Protein AF-A0A8J3BYB0-F1 (afdb_monomer)

Structure (mmCIF, N/CA/C/O backbone):
data_AF-A0A8J3BYB0-F1
#
_entry.id   AF-A0A8J3BYB0-F1
#
loop_
_atom_site.group_PDB
_atom_site.id
_atom_site.type_symbol
_atom_site.label_atom_id
_atom_site.label_alt_id
_atom_site.label_comp_id
_atom_site.label_asym_id
_atom_site.label_entity_id
_atom_site.label_seq_id
_atom_site.pdbx_PDB_ins_code
_atom_site.Cartn_x
_atom_site.Cartn_y
_atom_site.Cartn_z
_atom_site.occupancy
_atom_site.B_iso_or_equiv
_atom_site.auth_seq_id
_atom_site.auth_comp_id
_atom_site.auth_asym_id
_atom_site.auth_atom_id
_atom_site.pdbx_PDB_model_num
ATOM 1 N N . MET A 1 1 ? 3.842 -30.631 -11.751 1.00 45.28 1 MET A N 1
ATOM 2 C CA . MET A 1 1 ? 2.864 -29.565 -12.024 1.00 45.28 1 MET A CA 1
ATOM 3 C C . MET A 1 1 ? 2.548 -28.985 -10.666 1.00 45.28 1 MET A C 1
ATOM 5 O O . MET A 1 1 ? 1.864 -29.647 -9.896 1.00 45.28 1 MET A O 1
ATOM 9 N N . ASP A 1 2 ? 3.246 -27.907 -10.328 1.00 47.75 2 ASP A N 1
ATOM 10 C CA . ASP A 1 2 ? 3.325 -27.306 -9.000 1.00 47.75 2 ASP A CA 1
ATOM 11 C C . ASP A 1 2 ? 1.973 -27.232 -8.297 1.00 47.75 2 ASP A C 1
ATOM 13 O O . ASP A 1 2 ? 0.992 -26.713 -8.830 1.00 47.75 2 ASP A O 1
ATOM 17 N N . VAL A 1 3 ? 1.947 -27.800 -7.093 1.00 43.78 3 VAL A N 1
ATOM 18 C CA . VAL A 1 3 ? 0.854 -27.619 -6.152 1.00 43.78 3 VAL A CA 1
ATOM 19 C C . VAL A 1 3 ? 0.861 -26.131 -5.795 1.00 43.78 3 VAL A C 1
ATOM 21 O O . VAL A 1 3 ? 1.828 -25.629 -5.223 1.00 43.78 3 VAL A O 1
ATOM 24 N N . LEU A 1 4 ? -0.179 -25.394 -6.194 1.00 53.19 4 LEU A N 1
ATOM 25 C CA . LEU A 1 4 ? -0.485 -24.144 -5.508 1.00 53.19 4 LEU A CA 1
ATOM 26 C C . LEU A 1 4 ? -0.686 -24.529 -4.036 1.00 53.19 4 LEU A C 1
ATOM 28 O O . LEU A 1 4 ? -1.523 -25.397 -3.778 1.00 53.19 4 LEU A O 1
ATOM 32 N N . PRO A 1 5 ? 0.052 -23.954 -3.076 1.00 54.16 5 PRO A N 1
ATOM 33 C CA . PRO A 1 5 ? -0.342 -24.093 -1.687 1.00 54.16 5 PRO A CA 1
ATOM 34 C C . PRO A 1 5 ? -1.743 -23.491 -1.554 1.00 54.16 5 PRO A C 1
ATOM 36 O O . PRO A 1 5 ? -1.976 -22.367 -2.008 1.00 54.16 5 PRO A O 1
ATOM 39 N N . ASP A 1 6 ? -2.673 -24.257 -0.980 1.00 44.16 6 ASP A N 1
ATOM 40 C CA . ASP A 1 6 ? -3.984 -23.768 -0.568 1.00 44.16 6 ASP A CA 1
ATOM 41 C C . ASP A 1 6 ? -3.814 -22.384 0.075 1.00 44.16 6 ASP A C 1
ATOM 43 O O . ASP A 1 6 ? -2.936 -22.232 0.938 1.00 44.16 6 ASP A O 1
ATOM 47 N N . PRO A 1 7 ? -4.596 -21.359 -0.318 1.00 55.66 7 PRO A N 1
ATOM 48 C CA . PRO A 1 7 ? -4.580 -20.105 0.402 1.00 55.66 7 PRO A CA 1
ATOM 49 C C . PRO A 1 7 ? -5.099 -20.444 1.791 1.00 55.66 7 PRO A C 1
ATOM 51 O O . PRO A 1 7 ? -6.295 -20.658 1.996 1.00 55.66 7 PRO A O 1
ATOM 54 N N . ALA A 1 8 ? -4.161 -20.583 2.728 1.00 47.47 8 ALA A N 1
ATOM 55 C CA . ALA A 1 8 ? -4.432 -20.681 4.141 1.00 47.47 8 ALA A CA 1
ATOM 56 C C . ALA A 1 8 ? -5.566 -19.706 4.449 1.00 47.47 8 ALA A C 1
ATOM 58 O O . ALA A 1 8 ? -5.563 -18.581 3.960 1.00 47.47 8 ALA A O 1
ATOM 59 N N . CYS A 1 9 ? -6.554 -20.153 5.209 1.00 35.44 9 CYS A N 1
ATOM 60 C CA . CYS A 1 9 ? -7.535 -19.285 5.833 1.00 35.44 9 CYS A CA 1
ATOM 61 C C . CYS A 1 9 ? -6.762 -18.226 6.642 1.00 35.44 9 CYS A C 1
ATOM 63 O O . CYS A 1 9 ? -6.364 -18.483 7.779 1.00 35.44 9 CYS A O 1
ATOM 65 N N . LYS A 1 10 ? -6.411 -17.095 6.019 1.00 47.56 10 LYS A N 1
ATOM 66 C CA . LYS A 1 10 ? -5.630 -16.046 6.666 1.00 47.56 10 LYS A CA 1
ATOM 67 C C . LYS A 1 10 ? -6.595 -15.264 7.544 1.00 47.56 10 LYS A C 1
ATOM 69 O O . LYS A 1 10 ? -7.719 -15.004 7.107 1.00 47.56 10 LYS A O 1
ATOM 74 N N . PRO A 1 11 ? -6.226 -14.934 8.791 1.00 52.97 11 PRO A N 1
ATOM 75 C CA . PRO A 1 11 ? -7.046 -14.060 9.607 1.00 52.97 11 PRO A CA 1
ATOM 76 C C . PRO A 1 11 ? -7.327 -12.800 8.796 1.00 52.97 11 PRO A C 1
ATOM 78 O O . PRO A 1 11 ? -6.423 -12.245 8.179 1.00 52.97 11 PRO A O 1
ATOM 81 N N . VAL A 1 12 ? -8.588 -12.378 8.806 1.00 57.59 12 VAL A N 1
ATOM 82 C CA . VAL A 1 12 ? -9.175 -11.300 7.985 1.00 57.59 12 VAL A CA 1
ATOM 83 C C . VAL A 1 12 ? -8.508 -9.922 8.207 1.00 57.59 12 VAL A C 1
ATOM 85 O O . VAL A 1 12 ? -8.936 -8.921 7.651 1.00 57.59 12 VAL A O 1
ATOM 88 N N . ASP A 1 13 ? -7.461 -9.886 9.028 1.00 67.38 13 ASP A N 1
ATOM 89 C CA . ASP A 1 13 ? -6.795 -8.729 9.610 1.00 67.38 13 ASP A CA 1
ATOM 90 C C . ASP A 1 13 ? -5.267 -8.733 9.359 1.00 67.38 13 ASP A C 1
ATOM 92 O O . ASP A 1 13 ? -4.552 -7.846 9.818 1.00 67.38 13 ASP A O 1
ATOM 96 N N . GLN A 1 14 ? -4.734 -9.736 8.639 1.00 71.62 14 GLN A N 1
ATOM 97 C CA . GLN A 1 14 ? -3.336 -9.734 8.188 1.00 71.62 14 GLN A CA 1
ATOM 98 C C . GLN A 1 14 ? -3.241 -9.397 6.703 1.00 71.62 14 GLN A C 1
ATOM 100 O O . GLN A 1 14 ? -3.959 -9.965 5.884 1.00 71.62 14 GLN A O 1
ATOM 105 N N . VAL A 1 15 ? -2.320 -8.496 6.366 1.00 81.88 15 VAL A N 1
ATOM 106 C CA . VAL A 1 15 ? -1.992 -8.170 4.978 1.00 81.88 15 VAL A CA 1
ATOM 107 C C . VAL A 1 15 ? -0.709 -8.889 4.605 1.00 81.88 15 VAL A C 1
ATOM 109 O O . VAL A 1 15 ? 0.326 -8.705 5.245 1.00 81.88 15 VAL A O 1
ATOM 112 N N . ASP A 1 16 ? -0.766 -9.707 3.559 1.00 85.00 16 ASP A N 1
ATOM 113 C CA . ASP A 1 16 ? 0.395 -10.453 3.098 1.00 85.00 16 ASP A CA 1
ATOM 114 C C . ASP A 1 16 ? 1.354 -9.622 2.269 1.00 85.00 16 ASP A C 1
ATOM 116 O O . ASP A 1 16 ? 0.967 -8.863 1.380 1.00 85.00 16 ASP A O 1
ATOM 120 N N . LEU A 1 17 ? 2.638 -9.914 2.458 1.00 83.44 17 LEU A N 1
ATOM 121 C CA . LEU A 1 17 ? 3.706 -9.430 1.595 1.00 83.44 17 LEU A CA 1
ATOM 122 C C . LEU A 1 17 ? 3.445 -9.738 0.116 1.00 83.44 17 LEU A C 1
ATOM 124 O O . LEU A 1 17 ? 3.602 -8.858 -0.721 1.00 83.44 17 LEU A O 1
ATOM 128 N N . ALA A 1 18 ? 3.033 -10.966 -0.209 1.00 82.50 18 ALA A N 1
ATOM 129 C CA . ALA A 1 18 ? 2.812 -11.379 -1.594 1.00 82.50 18 ALA A CA 1
ATOM 130 C C . ALA A 1 18 ? 1.677 -10.590 -2.269 1.00 82.50 18 ALA A C 1
ATOM 132 O O . ALA A 1 18 ? 1.776 -10.268 -3.450 1.00 82.50 18 ALA A O 1
ATOM 133 N N . GLU A 1 19 ? 0.626 -10.244 -1.521 1.00 83.94 19 GLU A N 1
ATOM 134 C CA . GLU A 1 19 ? -0.506 -9.464 -2.031 1.00 83.94 19 GLU A CA 1
ATOM 135 C C . GLU A 1 19 ? -0.107 -8.004 -2.266 1.00 83.94 19 GLU A C 1
ATOM 137 O O . GLU A 1 19 ? -0.347 -7.452 -3.342 1.00 83.94 19 GLU A O 1
ATOM 142 N N . VAL A 1 20 ? 0.597 -7.409 -1.299 1.00 83.38 20 VAL A N 1
ATOM 143 C CA . VAL A 1 20 ? 1.162 -6.061 -1.429 1.00 83.38 20 VAL A CA 1
ATOM 144 C C . VAL A 1 20 ? 2.134 -6.012 -2.605 1.00 83.38 20 VAL A C 1
ATOM 146 O O . VAL A 1 20 ? 2.010 -5.152 -3.469 1.00 83.38 20 VAL A O 1
ATOM 149 N N . ARG A 1 21 ? 3.050 -6.978 -2.715 1.00 83.38 21 ARG A N 1
ATOM 150 C CA . ARG A 1 21 ? 3.995 -7.083 -3.833 1.00 83.38 21 ARG A CA 1
ATOM 151 C C . ARG A 1 21 ? 3.288 -7.213 -5.178 1.00 83.38 21 ARG A C 1
ATOM 153 O O . ARG A 1 21 ? 3.698 -6.542 -6.122 1.00 83.38 21 ARG A O 1
ATOM 160 N N . ALA A 1 22 ? 2.258 -8.052 -5.282 1.00 83.94 22 ALA A N 1
ATOM 161 C CA . ALA A 1 22 ? 1.495 -8.205 -6.516 1.00 83.94 22 ALA A CA 1
ATOM 162 C C . ALA A 1 22 ? 0.840 -6.877 -6.919 1.00 83.94 22 ALA A C 1
ATOM 164 O O . ALA A 1 22 ? 0.995 -6.445 -8.056 1.00 83.94 22 ALA A O 1
ATOM 165 N N . MET A 1 23 ? 0.211 -6.176 -5.970 1.00 82.81 23 MET A N 1
ATOM 166 C CA . MET A 1 23 ? -0.387 -4.860 -6.208 1.00 82.81 23 MET A CA 1
ATOM 167 C C . MET A 1 23 ? 0.643 -3.837 -6.698 1.00 82.81 23 MET A C 1
ATOM 169 O O . MET A 1 23 ? 0.379 -3.083 -7.629 1.00 82.81 23 MET A O 1
ATOM 173 N N . ILE A 1 24 ? 1.826 -3.822 -6.089 1.00 80.81 24 ILE A N 1
ATOM 174 C CA . ILE A 1 24 ? 2.920 -2.920 -6.458 1.00 80.81 24 ILE A CA 1
ATOM 175 C C . ILE A 1 24 ? 3.465 -3.265 -7.840 1.00 80.81 24 ILE A C 1
ATOM 177 O O . ILE A 1 24 ? 3.682 -2.373 -8.652 1.00 80.81 24 ILE A O 1
ATOM 181 N N . SER A 1 25 ? 3.667 -4.549 -8.116 1.00 82.88 25 SER A N 1
ATOM 182 C CA . SER A 1 25 ? 4.196 -5.010 -9.399 1.00 82.88 25 SER A CA 1
ATOM 183 C C . SER A 1 25 ? 3.209 -4.730 -10.533 1.00 82.88 25 SER A C 1
ATOM 185 O O . SER A 1 25 ? 3.621 -4.338 -11.620 1.00 82.88 25 SER A O 1
ATOM 187 N N . GLU A 1 26 ? 1.902 -4.839 -10.271 1.00 83.31 26 GLU A N 1
ATOM 188 C CA . GLU A 1 26 ? 0.858 -4.402 -11.204 1.00 83.31 26 GLU A CA 1
ATOM 189 C C . GLU A 1 26 ? 0.851 -2.883 -11.407 1.00 83.31 26 GLU A C 1
ATOM 191 O O . GLU A 1 26 ? 0.667 -2.420 -12.530 1.00 83.31 26 GLU A O 1
ATOM 196 N N . LEU A 1 27 ? 1.067 -2.102 -10.343 1.00 82.56 27 LEU A N 1
ATOM 197 C CA . LEU A 1 27 ? 1.116 -0.643 -10.429 1.00 82.56 27 LEU A CA 1
ATOM 198 C C . LEU A 1 27 ? 2.332 -0.152 -11.219 1.00 82.56 27 LEU A C 1
ATOM 200 O O . LEU A 1 27 ? 2.173 0.699 -12.086 1.00 82.56 27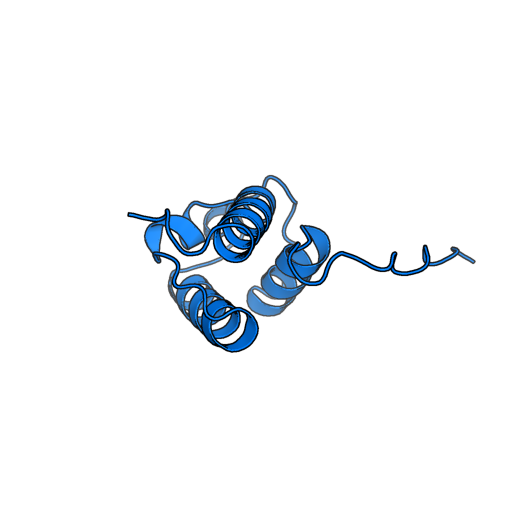 LEU A O 1
ATOM 204 N N . LEU A 1 28 ? 3.526 -0.672 -10.926 1.00 78.62 28 LEU A N 1
ATOM 205 C CA . LEU A 1 28 ? 4.768 -0.251 -11.581 1.00 78.62 28 LEU A CA 1
ATOM 206 C C . LEU A 1 28 ? 4.994 -0.960 -12.929 1.00 78.62 28 LEU A C 1
ATOM 208 O O . LEU A 1 28 ? 5.849 -0.541 -13.707 1.00 78.62 28 LEU A O 1
ATOM 212 N N . GLY A 1 29 ? 4.273 -2.049 -13.211 1.00 80.38 29 GLY A N 1
ATOM 213 C CA . GLY A 1 29 ? 4.467 -2.869 -14.409 1.00 80.38 29 GLY A CA 1
ATOM 214 C C . GLY A 1 29 ? 5.811 -3.611 -14.451 1.00 80.38 29 GLY A C 1
ATOM 215 O O . GLY A 1 29 ? 6.228 -4.057 -15.521 1.00 80.38 29 GLY A O 1
ATOM 216 N N . VAL A 1 30 ? 6.503 -3.732 -13.313 1.00 80.44 30 VAL A N 1
ATOM 217 C CA . VAL A 1 30 ? 7.793 -4.429 -13.162 1.00 80.44 30 VAL A CA 1
ATOM 218 C C . VAL A 1 30 ? 7.755 -5.353 -11.948 1.00 80.44 30 VAL A C 1
ATOM 220 O O . VAL A 1 30 ? 7.021 -5.095 -10.998 1.00 80.44 30 VAL A O 1
ATOM 223 N N . ASP A 1 31 ? 8.558 -6.419 -11.953 1.00 74.50 31 ASP A N 1
ATOM 224 C CA . ASP A 1 31 ? 8.690 -7.292 -10.781 1.00 74.50 31 ASP A CA 1
ATOM 225 C C . ASP A 1 31 ? 9.486 -6.571 -9.683 1.00 74.50 31 ASP A C 1
ATOM 227 O O . ASP A 1 31 ? 10.669 -6.261 -9.859 1.00 74.50 31 ASP A O 1
ATOM 231 N N . VAL A 1 32 ? 8.822 -6.270 -8.564 1.00 71.69 32 VAL A N 1
ATOM 232 C CA . VAL A 1 32 ? 9.450 -5.600 -7.418 1.00 71.69 32 VAL A CA 1
ATOM 233 C C . VAL A 1 32 ? 9.892 -6.645 -6.387 1.00 71.69 32 VAL A C 1
ATOM 235 O O . VAL A 1 32 ? 9.048 -7.401 -5.899 1.00 71.69 32 VAL A O 1
ATOM 238 N N . PRO A 1 33 ? 11.188 -6.705 -6.030 1.00 72.19 33 PRO A N 1
ATOM 239 C CA . PRO A 1 33 ? 11.692 -7.614 -5.007 1.00 72.19 33 PRO A CA 1
ATOM 240 C C . PRO A 1 33 ? 11.279 -7.178 -3.595 1.00 72.19 33 PRO A C 1
ATOM 242 O O . PRO A 1 33 ? 11.017 -6.006 -3.331 1.00 72.19 33 PRO A O 1
ATOM 245 N N . ASP A 1 34 ? 11.275 -8.131 -2.665 1.00 68.31 34 ASP A N 1
ATOM 246 C CA . ASP A 1 34 ? 10.748 -7.956 -1.303 1.00 68.31 34 ASP A CA 1
ATOM 247 C C . ASP A 1 34 ? 11.526 -6.921 -0.459 1.00 68.31 34 ASP A C 1
ATOM 249 O O . ASP A 1 34 ? 10.939 -6.222 0.372 1.00 68.31 34 ASP A O 1
ATOM 253 N N . ASP A 1 35 ? 12.828 -6.780 -0.720 1.00 66.25 35 ASP A N 1
ATOM 254 C CA . ASP A 1 35 ? 13.741 -5.822 -0.074 1.00 66.25 35 ASP A CA 1
ATOM 255 C C . ASP A 1 35 ? 13.907 -4.505 -0.858 1.00 66.25 35 ASP A C 1
ATOM 257 O O . ASP A 1 35 ? 14.647 -3.608 -0.449 1.00 66.25 35 ASP A O 1
ATOM 261 N N . GLY A 1 36 ? 13.223 -4.373 -1.996 1.00 67.50 36 GLY A N 1
ATOM 262 C CA . GLY A 1 36 ? 13.300 -3.210 -2.870 1.00 67.50 36 GLY A CA 1
ATOM 263 C C . GLY A 1 36 ? 12.427 -2.051 -2.402 1.00 67.50 36 GLY A C 1
ATOM 264 O O . GLY A 1 36 ? 11.234 -2.217 -2.155 1.00 67.50 36 GLY A O 1
ATOM 265 N N . THR A 1 37 ? 12.985 -0.843 -2.316 1.00 68.00 37 THR A N 1
ATOM 266 C CA . THR A 1 37 ? 12.188 0.375 -2.096 1.00 68.00 37 THR A CA 1
ATOM 267 C C . THR A 1 37 ? 11.500 0.793 -3.396 1.00 68.00 37 THR A C 1
ATOM 269 O O . THR A 1 37 ? 12.124 0.747 -4.456 1.00 68.00 37 THR A O 1
ATOM 272 N N . PHE A 1 38 ? 10.257 1.280 -3.325 1.00 68.81 38 PHE A N 1
ATOM 273 C CA . PHE A 1 38 ? 9.483 1.733 -4.495 1.00 68.81 38 PHE A CA 1
ATOM 274 C C . PHE A 1 38 ? 10.271 2.670 -5.405 1.00 68.81 38 PHE A C 1
ATOM 276 O O . PHE A 1 38 ? 10.350 2.444 -6.609 1.00 68.81 38 PHE A O 1
ATOM 283 N N . ILE A 1 39 ? 10.927 3.666 -4.812 1.00 69.81 39 ILE A N 1
ATOM 284 C CA .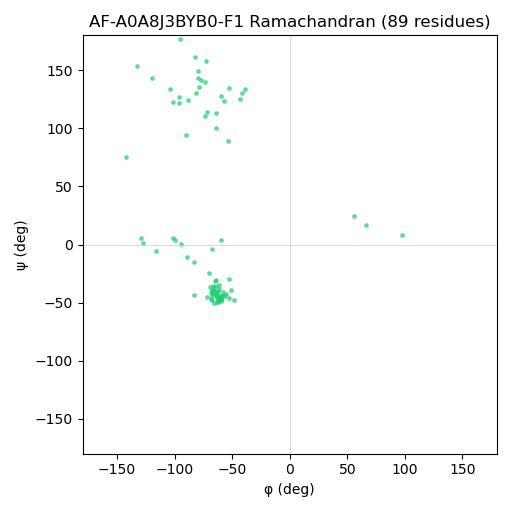 ILE A 1 39 ? 11.714 4.680 -5.527 1.00 69.81 39 ILE A CA 1
ATOM 285 C C . ILE A 1 39 ? 12.880 4.048 -6.292 1.00 69.81 39 ILE A C 1
ATOM 287 O O . ILE A 1 39 ? 13.220 4.484 -7.388 1.00 69.81 39 ILE A O 1
ATOM 291 N N . GLY A 1 40 ? 13.480 2.993 -5.733 1.00 69.06 40 GLY A N 1
ATOM 292 C CA . GLY A 1 40 ? 14.603 2.284 -6.343 1.00 69.06 40 GLY A CA 1
ATOM 293 C C . GLY A 1 40 ? 14.217 1.475 -7.584 1.00 69.06 40 GLY A C 1
ATOM 294 O O . GLY A 1 40 ? 15.064 1.255 -8.445 1.00 69.06 40 GLY A O 1
ATOM 295 N N . HIS A 1 41 ? 12.948 1.076 -7.703 1.00 66.44 41 HIS A N 1
ATOM 296 C CA . HIS A 1 41 ? 12.433 0.259 -8.809 1.00 66.44 41 HIS A CA 1
ATOM 297 C C . HIS A 1 41 ? 11.664 1.058 -9.872 1.00 66.44 41 HIS A C 1
ATOM 299 O O . HIS A 1 41 ? 11.130 0.467 -10.806 1.00 66.44 41 HIS A O 1
ATOM 305 N N . GLY A 1 42 ? 11.634 2.391 -9.763 1.00 66.94 42 GLY A N 1
ATOM 306 C CA . GLY A 1 42 ? 10.906 3.268 -10.688 1.00 66.94 42 GLY A CA 1
ATOM 307 C C . GLY A 1 42 ? 9.526 3.707 -10.192 1.00 66.94 42 GLY A C 1
ATOM 308 O O . GLY A 1 42 ? 8.790 4.344 -10.936 1.00 66.94 42 GLY A O 1
ATOM 309 N N . GLY A 1 43 ? 9.180 3.408 -8.939 1.00 67.81 43 GLY A N 1
ATOM 310 C CA . GLY A 1 43 ? 7.995 3.939 -8.278 1.00 67.81 43 GLY A CA 1
ATOM 311 C C . GLY A 1 43 ? 8.189 5.406 -7.917 1.00 67.81 43 GLY A C 1
ATOM 312 O O . GLY A 1 43 ? 8.968 5.750 -7.033 1.00 67.81 43 GLY A O 1
ATOM 313 N N . ASP A 1 44 ? 7.470 6.283 -8.598 1.00 75.62 44 ASP A N 1
ATOM 314 C CA . ASP A 1 44 ? 7.423 7.706 -8.282 1.00 75.62 44 ASP A CA 1
ATOM 315 C C . ASP A 1 44 ? 6.218 8.055 -7.386 1.00 75.62 44 ASP A C 1
ATOM 317 O O . ASP A 1 44 ? 5.380 7.210 -7.051 1.00 75.62 44 ASP A O 1
ATOM 321 N N . SER A 1 45 ? 6.124 9.327 -6.989 1.00 78.56 45 SER A N 1
ATOM 322 C CA . SER A 1 45 ? 5.052 9.838 -6.129 1.00 78.56 45 SER A CA 1
ATOM 323 C C . SER A 1 45 ? 3.650 9.510 -6.650 1.00 78.56 45 SER A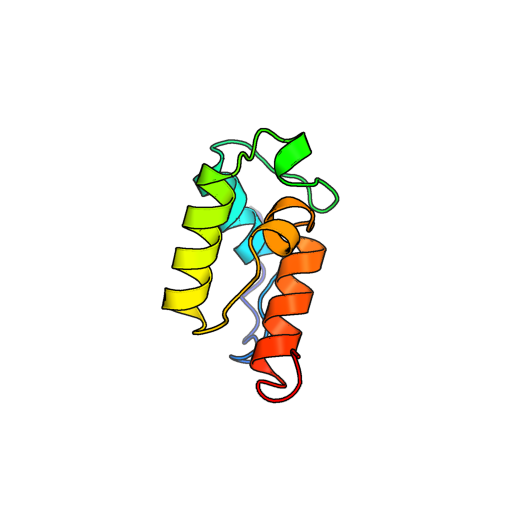 C 1
ATOM 325 O O . SER A 1 45 ? 2.740 9.340 -5.843 1.00 78.56 45 SER A O 1
ATOM 327 N N . PHE A 1 46 ? 3.460 9.384 -7.968 1.00 81.69 46 PHE A N 1
ATOM 328 C CA . PHE A 1 46 ? 2.184 8.989 -8.555 1.00 81.69 46 PHE A CA 1
ATOM 329 C C . PHE A 1 46 ? 1.780 7.576 -8.129 1.00 81.69 46 PHE A C 1
ATOM 331 O O . PHE A 1 46 ? 0.678 7.377 -7.621 1.00 81.69 46 PHE A O 1
ATOM 338 N N . HIS A 1 47 ? 2.689 6.607 -8.254 1.00 81.81 47 HIS A N 1
ATOM 339 C CA . HIS A 1 47 ? 2.438 5.225 -7.847 1.00 81.81 47 HIS A CA 1
ATOM 340 C C . HIS A 1 47 ? 2.145 5.123 -6.348 1.00 81.81 47 HIS A C 1
ATOM 342 O O . HIS A 1 47 ? 1.255 4.376 -5.946 1.00 81.81 47 HIS A O 1
ATOM 348 N N . ALA A 1 48 ? 2.836 5.914 -5.523 1.00 82.94 48 ALA A N 1
ATOM 349 C CA . ALA A 1 48 ? 2.586 5.946 -4.086 1.00 82.94 48 ALA A CA 1
ATOM 350 C C . ALA A 1 48 ? 1.205 6.532 -3.743 1.00 82.94 48 ALA A C 1
ATOM 352 O O . ALA A 1 48 ? 0.499 5.958 -2.919 1.00 82.94 48 ALA A O 1
ATOM 353 N N . VAL A 1 49 ? 0.768 7.609 -4.410 1.00 86.00 49 VAL A N 1
ATOM 354 C CA . VAL A 1 49 ? -0.588 8.165 -4.226 1.00 86.00 49 VAL A CA 1
ATOM 355 C C . VAL A 1 49 ? -1.663 7.159 -4.646 1.00 86.00 49 VAL A C 1
ATOM 357 O O . VAL A 1 49 ? -2.636 6.966 -3.917 1.00 86.00 49 VAL A O 1
ATOM 360 N N . VAL A 1 50 ? -1.490 6.483 -5.787 1.00 86.81 50 VAL A N 1
ATOM 361 C CA . VAL A 1 50 ? -2.440 5.459 -6.258 1.00 86.81 50 VAL A CA 1
ATOM 362 C C . VAL A 1 50 ? -2.501 4.279 -5.285 1.00 86.81 50 VAL A C 1
ATOM 364 O O . VAL A 1 50 ? -3.585 3.779 -4.982 1.00 86.81 50 VAL A O 1
ATOM 367 N N . LEU A 1 51 ? -1.352 3.858 -4.754 1.00 83.94 51 LEU A N 1
ATOM 368 C CA . LEU A 1 51 ? -1.282 2.791 -3.764 1.00 83.94 51 LEU A CA 1
ATOM 369 C C . LEU A 1 51 ? -1.984 3.176 -2.455 1.00 83.94 51 LEU A C 1
ATOM 371 O O . LEU A 1 51 ? -2.744 2.373 -1.922 1.00 83.94 51 LEU A O 1
ATOM 375 N N . ILE A 1 52 ? -1.783 4.403 -1.964 1.00 86.50 52 ILE A N 1
ATOM 376 C CA . ILE A 1 52 ? -2.465 4.917 -0.765 1.00 86.50 52 ILE A CA 1
ATOM 377 C C . ILE A 1 52 ? -3.975 4.938 -0.968 1.00 86.50 52 ILE A C 1
ATOM 379 O O . ILE A 1 52 ? -4.708 4.490 -0.090 1.00 86.50 52 ILE A O 1
ATOM 383 N N . ALA A 1 53 ? -4.444 5.403 -2.128 1.00 86.94 53 ALA A N 1
ATOM 384 C CA . ALA A 1 53 ? -5.866 5.404 -2.448 1.00 86.94 53 ALA A CA 1
ATOM 385 C C . ALA A 1 53 ? -6.449 3.980 -2.419 1.00 86.94 53 ALA A C 1
ATOM 387 O O . ALA A 1 53 ? -7.449 3.750 -1.742 1.00 86.94 53 ALA A O 1
ATOM 388 N N . ARG A 1 54 ? -5.780 3.004 -3.053 1.00 85.06 54 ARG A N 1
ATOM 389 C CA . ARG A 1 54 ? -6.196 1.589 -3.008 1.00 85.06 54 ARG A CA 1
ATOM 390 C C . ARG A 1 54 ? -6.227 1.034 -1.588 1.00 85.06 54 ARG A C 1
ATOM 392 O O . ARG A 1 54 ? -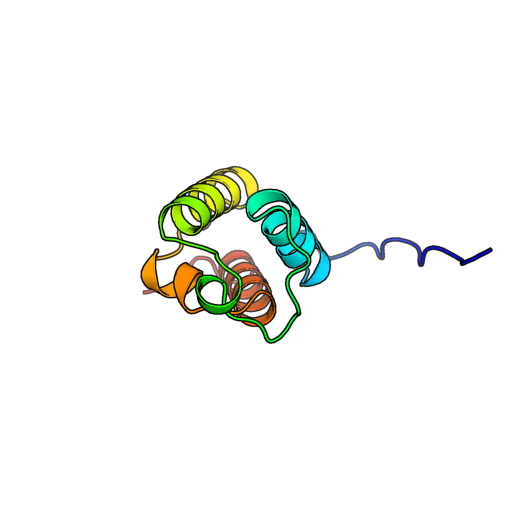7.202 0.392 -1.205 1.00 85.06 54 ARG A O 1
ATOM 399 N N . ILE A 1 55 ? -5.178 1.295 -0.811 1.00 85.25 55 ILE A N 1
ATOM 400 C CA . ILE A 1 55 ? -5.073 0.857 0.582 1.00 85.25 55 ILE A CA 1
ATOM 401 C C . ILE A 1 55 ? -6.225 1.425 1.415 1.00 85.25 55 ILE A C 1
ATOM 403 O O . ILE A 1 55 ? -6.861 0.703 2.181 1.00 85.25 55 ILE A O 1
ATOM 407 N N . TYR A 1 56 ? -6.522 2.710 1.244 1.00 85.06 56 TYR A N 1
ATOM 408 C CA . TYR A 1 56 ? -7.598 3.379 1.958 1.00 85.06 56 TYR A CA 1
ATOM 409 C C . TYR A 1 56 ? -8.981 2.850 1.553 1.00 85.06 56 TYR A C 1
ATOM 411 O O . TYR A 1 56 ? -9.852 2.664 2.402 1.00 85.06 56 TYR A O 1
ATOM 419 N N . GLU A 1 57 ? -9.209 2.567 0.271 1.00 84.38 57 GLU A N 1
ATOM 420 C CA . GLU A 1 57 ? -10.474 1.991 -0.193 1.00 84.38 57 GLU A CA 1
ATOM 421 C C . GLU A 1 57 ? -10.688 0.562 0.316 1.00 84.38 57 GLU A C 1
ATOM 423 O O . GLU A 1 57 ? -11.801 0.222 0.721 1.00 84.38 57 GLU A O 1
ATOM 428 N N . GLN A 1 58 ? -9.628 -0.249 0.334 1.00 83.69 58 GLN A N 1
ATOM 429 C CA . GLN A 1 58 ? -9.696 -1.666 0.683 1.00 83.69 58 GLN A CA 1
ATOM 430 C C . GLN A 1 58 ? -9.672 -1.912 2.197 1.00 83.69 58 GLN A C 1
ATOM 432 O O . GLN A 1 58 ? -10.453 -2.716 2.703 1.00 83.69 58 GLN A O 1
ATOM 437 N N . TRP A 1 59 ? -8.807 -1.203 2.925 1.00 83.00 59 TRP A N 1
ATOM 438 C CA . TRP A 1 59 ? -8.542 -1.437 4.348 1.00 83.00 59 TRP A CA 1
ATOM 439 C C . TRP A 1 59 ? -8.930 -0.269 5.256 1.00 83.00 59 TRP A C 1
ATOM 441 O O . TRP A 1 59 ? -8.864 -0.411 6.473 1.00 83.00 59 TRP A O 1
ATOM 451 N N . LYS A 1 60 ? -9.351 0.881 4.704 1.00 81.44 60 LYS A N 1
ATOM 452 C CA . LYS A 1 60 ? -9.680 2.102 5.473 1.00 81.44 60 LYS A CA 1
ATOM 453 C C . LYS A 1 60 ? -8.533 2.596 6.364 1.00 81.44 60 LYS A C 1
ATOM 455 O O . LYS A 1 60 ? -8.769 3.313 7.332 1.00 81.44 60 LYS A O 1
ATOM 460 N N . VAL A 1 61 ? -7.296 2.242 6.011 1.00 83.50 61 VAL A N 1
ATOM 461 C CA . VAL A 1 61 ? -6.074 2.693 6.684 1.00 83.50 61 VAL A CA 1
ATOM 462 C C . VAL A 1 61 ? -5.509 3.887 5.926 1.00 83.50 61 VAL A 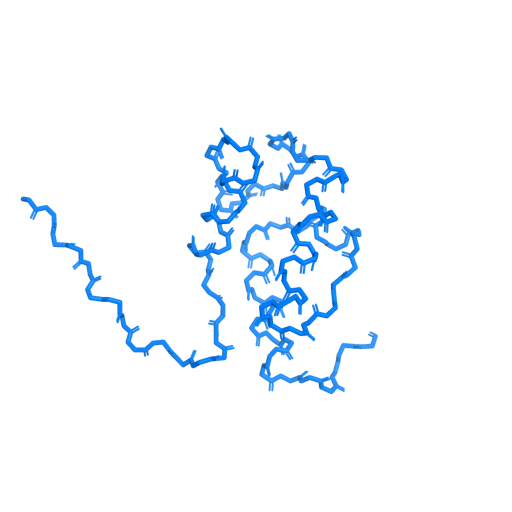C 1
ATOM 464 O O . VAL A 1 61 ? -5.294 3.820 4.717 1.00 83.50 61 VAL A O 1
ATOM 467 N N . GLU A 1 62 ? -5.259 4.979 6.640 1.00 79.81 62 GLU A N 1
ATOM 468 C CA . GLU A 1 62 ? -4.569 6.147 6.099 1.00 79.81 62 GLU A CA 1
ATOM 469 C C . GLU A 1 62 ? -3.058 5.973 6.299 1.00 79.81 62 GLU A C 1
ATOM 471 O O . GLU A 1 62 ? -2.594 5.740 7.416 1.00 79.81 62 GLU A O 1
ATOM 476 N N . LEU A 1 63 ? -2.288 6.048 5.211 1.00 81.69 63 LEU A N 1
ATOM 477 C CA . LEU A 1 63 ? -0.827 5.980 5.242 1.00 81.69 63 LEU A CA 1
ATOM 478 C C . LEU A 1 63 ? -0.230 7.265 4.679 1.00 81.69 63 LEU A C 1
ATOM 480 O O . LEU A 1 63 ? -0.738 7.821 3.704 1.00 81.69 63 LEU A O 1
ATOM 484 N N . ASP A 1 64 ? 0.885 7.697 5.264 1.00 83.50 64 ASP A N 1
ATOM 485 C CA . ASP A 1 64 ? 1.613 8.867 4.788 1.00 83.50 64 ASP A CA 1
ATOM 486 C C . ASP A 1 64 ? 2.374 8.566 3.488 1.00 83.50 64 ASP A C 1
ATOM 488 O O . ASP A 1 64 ? 2.992 7.506 3.329 1.00 83.50 64 ASP A O 1
ATOM 492 N N . LEU A 1 65 ? 2.366 9.530 2.564 1.00 81.88 65 LEU A N 1
ATOM 493 C CA . LEU A 1 65 ? 3.047 9.416 1.275 1.00 81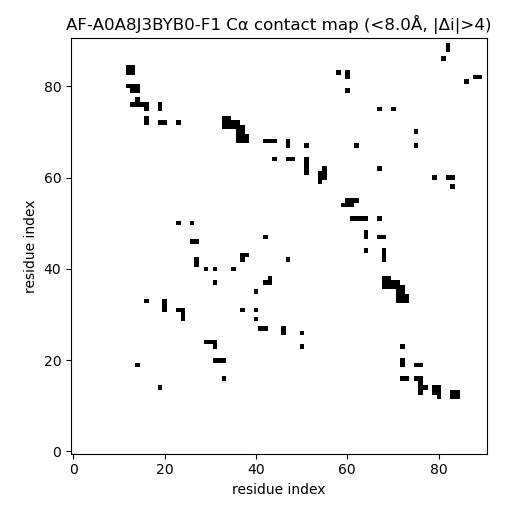.88 65 LEU A CA 1
ATOM 494 C C . LEU A 1 65 ? 4.533 9.112 1.434 1.00 81.88 65 LEU A C 1
ATOM 496 O O . LEU A 1 65 ? 5.052 8.234 0.747 1.00 81.88 65 LEU A O 1
ATOM 500 N N . VAL A 1 66 ? 5.213 9.802 2.348 1.00 80.50 66 VAL A N 1
ATOM 501 C CA . VAL A 1 66 ? 6.645 9.619 2.591 1.00 80.50 66 VAL A CA 1
ATOM 502 C C . VAL A 1 66 ? 6.906 8.228 3.157 1.00 80.50 66 VAL A C 1
ATOM 504 O O . VAL A 1 66 ? 7.891 7.593 2.772 1.00 80.50 66 VAL A O 1
ATOM 507 N N . THR A 1 67 ? 6.011 7.726 4.013 1.00 81.31 67 THR A N 1
ATOM 508 C CA . THR A 1 67 ? 6.078 6.356 4.528 1.00 81.31 67 THR A CA 1
ATOM 509 C C . THR A 1 67 ? 5.941 5.343 3.404 1.00 81.31 67 THR A C 1
ATOM 511 O O . THR A 1 67 ? 6.789 4.463 3.310 1.00 81.31 67 THR A O 1
ATOM 514 N N .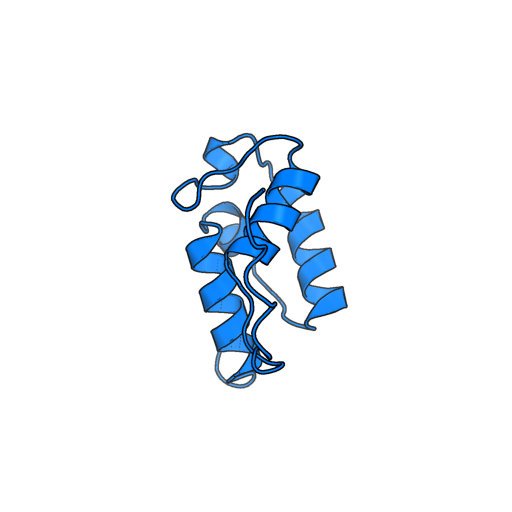 VAL A 1 68 ? 4.940 5.461 2.529 1.00 81.69 68 VAL A N 1
ATOM 515 C CA . VAL A 1 68 ? 4.740 4.503 1.427 1.00 81.69 68 VAL A CA 1
ATOM 516 C C . VAL A 1 68 ? 5.907 4.523 0.447 1.00 81.69 68 VAL A C 1
ATOM 518 O O . VAL A 1 68 ? 6.412 3.470 0.070 1.00 81.69 68 VAL A O 1
ATOM 521 N N . LEU A 1 69 ? 6.383 5.716 0.099 1.00 77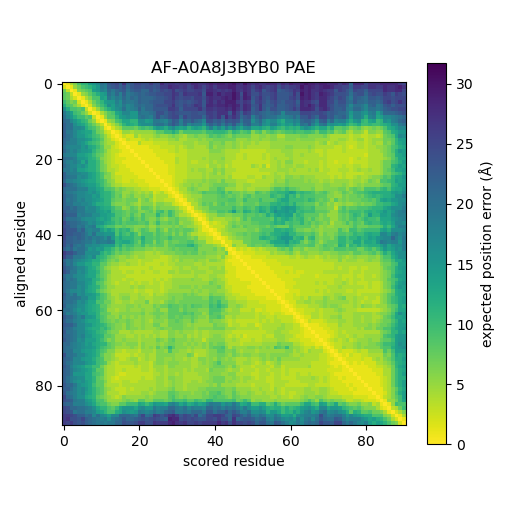.94 69 LEU A N 1
ATOM 522 C CA . LEU A 1 69 ? 7.470 5.909 -0.852 1.00 77.94 69 LEU A CA 1
ATOM 523 C C . LEU A 1 69 ? 8.795 5.302 -0.347 1.00 77.94 69 LEU A C 1
ATOM 525 O O . LEU A 1 69 ? 9.518 4.673 -1.115 1.00 77.94 69 LEU A O 1
ATOM 529 N N . ASN A 1 70 ? 9.108 5.459 0.945 1.00 78.56 70 ASN A N 1
ATOM 530 C CA . ASN A 1 70 ? 10.338 4.928 1.554 1.00 78.56 70 ASN A CA 1
ATOM 531 C C . ASN A 1 70 ? 10.201 3.498 2.099 1.00 78.56 70 ASN A C 1
ATOM 533 O O . ASN A 1 70 ? 11.205 2.892 2.473 1.00 78.56 70 ASN A O 1
ATOM 537 N N . SER A 1 71 ? 8.987 2.952 2.178 1.00 78.56 71 SER A N 1
ATOM 538 C CA . SER A 1 71 ? 8.771 1.600 2.691 1.00 78.56 71 SER A CA 1
ATOM 539 C C . SER A 1 71 ? 9.078 0.547 1.637 1.00 78.56 71 SER A C 1
ATOM 541 O O . SER A 1 71 ? 8.888 0.745 0.440 1.00 78.56 71 SER A O 1
ATOM 543 N N . THR A 1 72 ? 9.524 -0.617 2.095 1.00 83.12 72 THR A N 1
ATOM 544 C CA . THR A 1 72 ? 9.551 -1.830 1.276 1.00 83.12 72 THR A CA 1
ATOM 545 C C . THR A 1 72 ? 8.168 -2.496 1.282 1.00 83.12 72 THR A C 1
ATOM 547 O O . THR A 1 72 ? 7.375 -2.250 2.202 1.00 83.12 72 THR A O 1
ATOM 550 N N . PRO A 1 73 ? 7.862 -3.381 0.317 1.00 80.44 73 PRO A N 1
ATOM 551 C CA . PRO A 1 73 ? 6.655 -4.213 0.344 1.00 80.44 73 PRO A CA 1
ATOM 552 C C . PRO A 1 73 ? 6.491 -4.952 1.687 1.00 80.44 73 PRO A C 1
ATOM 554 O O . PRO A 1 73 ? 5.400 -4.998 2.262 1.00 80.44 73 PRO A O 1
ATOM 557 N N . GLY A 1 74 ? 7.606 -5.443 2.247 1.00 81.75 74 GLY A N 1
ATOM 558 C CA . GLY A 1 74 ? 7.680 -6.028 3.591 1.00 81.75 74 GLY A CA 1
ATOM 559 C C . GLY A 1 74 ? 7.267 -5.058 4.697 1.00 81.75 74 GLY A C 1
ATOM 560 O O . GLY A 1 74 ? 6.426 -5.390 5.533 1.00 81.75 74 GLY A O 1
ATOM 561 N N . GLY A 1 75 ? 7.809 -3.839 4.680 1.00 83.62 75 GLY A N 1
ATOM 562 C CA . GLY A 1 75 ? 7.451 -2.790 5.636 1.00 83.62 75 GLY A CA 1
ATOM 563 C C . GLY A 1 75 ? 5.977 -2.378 5.560 1.00 83.62 75 GLY A C 1
ATOM 564 O O . GLY A 1 75 ? 5.335 -2.208 6.600 1.00 83.62 75 GLY A O 1
ATOM 565 N N . LEU A 1 76 ? 5.417 -2.287 4.351 1.00 83.19 76 LEU A N 1
ATOM 566 C CA . LEU A 1 76 ? 4.010 -1.943 4.134 1.00 83.19 76 LEU A CA 1
ATOM 567 C C . LEU A 1 76 ? 3.062 -3.011 4.677 1.00 83.19 76 LEU A C 1
ATOM 569 O O . LEU A 1 76 ? 2.178 -2.681 5.463 1.00 83.19 76 LEU A O 1
ATOM 573 N N . SER A 1 77 ? 3.274 -4.284 4.326 1.00 85.81 77 SER A N 1
ATOM 574 C CA . SER A 1 77 ? 2.437 -5.397 4.807 1.00 85.81 77 SER A CA 1
ATOM 575 C C . SER A 1 77 ? 2.363 -5.447 6.340 1.00 85.81 77 SER A C 1
ATOM 577 O O . SER A 1 77 ? 1.288 -5.567 6.934 1.00 85.81 77 SER A O 1
ATOM 579 N N . ARG A 1 78 ? 3.505 -5.240 7.003 1.00 83.62 78 ARG A N 1
ATOM 580 C CA . ARG A 1 78 ? 3.602 -5.194 8.463 1.00 83.62 78 ARG A CA 1
ATOM 581 C C . ARG A 1 78 ? 2.905 -3.973 9.061 1.00 83.62 78 ARG A C 1
ATOM 583 O O . ARG A 1 78 ? 2.241 -4.105 10.090 1.00 83.62 78 ARG A O 1
ATOM 590 N N . THR A 1 79 ? 3.050 -2.806 8.438 1.00 84.44 79 THR A N 1
ATOM 591 C CA . THR A 1 79 ? 2.383 -1.570 8.875 1.00 84.44 79 THR A CA 1
ATOM 592 C C . THR A 1 79 ? 0.868 -1.706 8.771 1.00 84.44 79 THR A C 1
ATOM 594 O O . THR A 1 79 ? 0.170 -1.424 9.739 1.00 84.44 79 THR A O 1
ATOM 597 N N . LEU A 1 80 ? 0.368 -2.228 7.649 1.00 84.94 80 LEU A N 1
ATOM 598 C CA . LEU A 1 80 ? -1.058 -2.462 7.425 1.00 84.94 80 LEU A CA 1
ATOM 599 C C . LEU A 1 80 ? -1.633 -3.462 8.423 1.00 84.94 80 LEU A C 1
ATOM 601 O O . LEU A 1 80 ? -2.624 -3.164 9.077 1.00 84.94 80 LEU A O 1
ATOM 605 N N . THR A 1 81 ? -0.960 -4.598 8.616 1.00 85.50 81 THR A N 1
ATOM 606 C CA . THR A 1 81 ? -1.358 -5.590 9.626 1.00 85.50 81 THR A CA 1
ATOM 607 C C . THR A 1 81 ? -1.397 -4.968 11.024 1.00 85.50 81 THR A C 1
ATOM 609 O O . THR A 1 81 ? -2.318 -5.207 11.791 1.00 85.50 81 THR A O 1
ATOM 612 N N . THR A 1 82 ? -0.428 -4.117 11.371 1.00 84.00 82 THR A N 1
ATOM 613 C CA . THR A 1 82 ? -0.414 -3.440 12.679 1.00 84.00 82 THR A CA 1
ATOM 614 C C . THR A 1 82 ? -1.561 -2.435 12.819 1.00 84.00 82 THR A C 1
ATOM 616 O O . THR A 1 82 ? -2.158 -2.346 13.890 1.00 84.00 82 THR A O 1
ATOM 619 N N . ALA A 1 83 ? -1.869 -1.688 11.756 1.00 82.12 83 ALA A N 1
ATOM 620 C CA . ALA A 1 83 ? -2.944 -0.700 11.736 1.00 82.12 83 ALA A CA 1
ATOM 621 C C . ALA A 1 83 ? -4.337 -1.348 11.804 1.00 82.12 83 ALA A C 1
ATOM 623 O O . ALA A 1 83 ? -5.214 -0.826 12.487 1.00 82.12 83 ALA A O 1
ATOM 624 N N . LEU A 1 84 ? -4.516 -2.501 11.155 1.00 79.56 84 LEU A N 1
ATOM 625 C CA . LEU A 1 84 ? -5.742 -3.301 11.208 1.00 79.56 84 LEU A CA 1
ATOM 626 C C . LEU A 1 84 ? -5.950 -3.928 12.597 1.00 79.56 84 LEU A C 1
ATOM 628 O O . LEU A 1 84 ? -6.999 -3.726 13.209 1.00 79.56 84 LEU A O 1
ATOM 632 N N . VAL A 1 85 ? -4.901 -4.542 13.162 1.00 79.38 85 VAL A N 1
ATOM 633 C CA . VAL A 1 85 ? -4.940 -5.145 14.509 1.00 79.38 85 VAL A CA 1
ATOM 634 C C . VAL A 1 85 ? -5.150 -4.088 15.598 1.00 79.38 85 VAL A C 1
ATOM 636 O O . VAL A 1 85 ? -5.716 -4.377 16.657 1.00 79.38 85 VAL A O 1
ATOM 639 N N . ASN A 1 86 ? -4.653 -2.863 15.397 1.00 72.50 86 ASN A N 1
ATOM 640 C CA . ASN A 1 86 ? -4.684 -1.816 16.412 1.00 72.50 86 ASN A CA 1
ATOM 641 C C . ASN A 1 86 ? -4.958 -0.422 15.818 1.00 72.50 86 ASN A C 1
ATOM 643 O O . ASN A 1 86 ? -4.058 0.425 15.776 1.00 72.50 86 ASN A O 1
ATOM 647 N N . PRO A 1 87 ? -6.217 -0.133 15.440 1.00 62.47 87 PRO A N 1
ATOM 648 C CA . PRO A 1 87 ? -6.585 1.126 14.788 1.00 62.47 87 PRO A CA 1
ATOM 649 C C . PRO A 1 87 ? -6.461 2.360 15.701 1.00 62.47 87 PRO A C 1
ATOM 651 O O . PRO A 1 87 ? -6.688 3.481 15.261 1.00 62.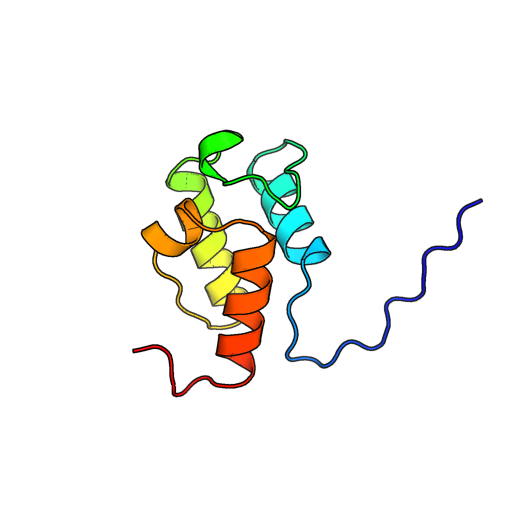47 87 PRO A O 1
ATOM 654 N N . GLY A 1 88 ? -6.113 2.185 16.983 1.00 55.31 88 GLY A N 1
ATOM 655 C CA . GLY A 1 88 ? -6.038 3.260 17.974 1.00 55.31 88 GLY A CA 1
ATOM 656 C C . GLY A 1 88 ? -4.640 3.812 18.269 1.00 55.31 88 GLY A C 1
ATOM 657 O O . GLY A 1 88 ? -4.525 4.613 19.197 1.00 55.31 88 GLY A O 1
ATOM 658 N N . ARG A 1 89 ? -3.569 3.371 17.581 1.00 51.56 89 ARG A N 1
ATOM 659 C CA . ARG A 1 89 ? -2.186 3.656 18.031 1.00 51.56 89 ARG A CA 1
ATOM 660 C C . ARG A 1 89 ? -1.207 4.247 17.013 1.00 51.56 89 ARG A C 1
ATOM 662 O O . ARG A 1 89 ? -0.039 4.417 17.353 1.00 51.56 89 ARG A O 1
ATOM 669 N N . THR A 1 90 ? -1.648 4.592 15.814 1.00 48.94 90 THR A N 1
ATOM 670 C CA . THR A 1 90 ? -0.846 5.377 14.865 1.00 48.94 90 THR A CA 1
ATOM 671 C C . THR A 1 90 ? -1.126 6.858 15.091 1.00 48.94 90 THR A C 1
ATOM 673 O O . THR A 1 90 ? -2.120 7.386 14.599 1.00 48.94 90 THR A O 1
ATOM 676 N N . ALA A 1 91 ? -0.282 7.479 15.913 1.00 38.56 91 ALA A N 1
ATOM 677 C CA . ALA A 1 91 ? -0.204 8.918 16.140 1.00 38.56 91 ALA A CA 1
ATOM 678 C C . ALA A 1 91 ? 1.161 9.423 15.666 1.00 38.56 91 ALA A C 1
ATOM 680 O O . ALA A 1 91 ? 2.138 8.648 15.813 1.00 38.56 91 ALA A O 1
#

Solvent-accessible surface area (backbone atoms only — not comparable to full-atom values): 5430 Å² total; per-residue (Å²): 130,82,78,74,76,75,82,66,90,65,63,98,50,63,48,49,43,68,58,47,33,50,55,48,21,66,70,68,72,45,92,63,56,65,88,41,34,36,56,80,76,72,39,48,74,65,55,35,52,55,48,43,52,52,43,30,73,76,69,69,47,88,70,55,64,69,55,55,41,70,30,23,37,49,54,47,19,52,50,50,22,48,43,60,74,40,77,88,70,88,125

Sequence (91 aa):
MDVLPDPACKPVDQVDLAEVRAMISELLGVDVPDDGTFIGHGGDSFHAVVLIARIYEQWKVELDLVTVLNSTPGGLSRTLTTALVNPGRTA

Mean predicted aligned error: 9.37 Å

Organism: NCBI:txid1751298

pLDDT: mean 74.06, std 13.25, range [35.44, 86.94]

Nearest PDB structures (foldseek):
  7b2b-assembly1_A  TM=8.279E-01  e=1.062E-02  Xenorhabdus cabanillasii JM26
  2cg5-assembly1_B  TM=7.790E-01  e=7.646E-03  Homo sapiens
  7x0f-assembly3_C  TM=7.996E-01  e=3.961E-02  Pseudomonas aeruginosa PAO1
  7x17-assembly4_D  TM=7.760E-01  e=7.649E-02  Pseudomonas aeruginosa PAO1
  8h6s-assembly1_C  TM=7.527E-01  e=9.952E-02  Streptomyces halstedii

Radius of gyration: 13.49 Å; Cα contacts (8 Å, |Δi|>4): 93; chains: 1; bounding box: 25×39×32 Å

Foldseek 3Di:
DDDPPDPPPDPPLAFDLVNLQVLLCVLQVHRADQPHACVRSPNDLVSLVVSQVVCCVPQVDHDDSVCNRGDGSNRVRVVSSCCSVPVPPDD

Secondary structure (DSSP, 8-state):
-----------TTPPPHHHHHHHHHHHHTS---TT--GGGGT--HHHHHHHHHHHHHHH-----HHHHHH--HHHHHHHHHHHHH-TT---

InterPro domains:
  IPR009081 Phosphopantetheine binding ACP domain [PF00550] (19-79)
  IPR036736 ACP-like superfamily [G3DSA:1.10.1200.10] (8-86)
  IPR036736 ACP-like superfamily [SSF47336] (18-80)